Protein AF-A0A925PYY4-F1 (afdb_monomer_lite)

Radius of gyration: 13.88 Å; chains: 1; bounding box: 33×22×40 Å

Sequence (91 aa):
NVPQLWVLGEDDLDAPSAETAKLLGGLIASGKPISVAMFPGAEHGITEYAIAADGSRASTRYSPGYFDILRDYAVTGRVGRGYGRARLTRP

Structure (mmCIF, N/CA/C/O backbone):
data_AF-A0A925PYY4-F1
#
_entry.id   AF-A0A925PYY4-F1
#
loop_
_atom_site.group_PDB
_atom_site.id
_atom_site.type_symbol
_atom_site.label_atom_id
_atom_site.label_alt_id
_atom_site.label_comp_id
_atom_site.label_asym_id
_atom_site.label_entity_id
_atom_site.label_seq_id
_atom_site.pdbx_PDB_ins_code
_atom_site.Cartn_x
_atom_site.Cartn_y
_atom_site.Cartn_z
_atom_site.occupancy
_atom_site.B_iso_or_equiv
_atom_site.auth_seq_id
_atom_site.auth_comp_id
_atom_site.auth_asym_id
_atom_site.auth_atom_id
_atom_site.pdbx_PDB_model_num
ATOM 1 N N . ASN A 1 1 ? -14.214 9.816 13.626 1.00 74.81 1 ASN A N 1
ATOM 2 C CA . ASN A 1 1 ? -13.083 8.937 13.257 1.00 74.81 1 ASN A CA 1
ATOM 3 C C . ASN A 1 1 ? -13.632 7.845 12.363 1.00 74.81 1 ASN A C 1
ATOM 5 O O . ASN A 1 1 ? -14.462 7.082 12.834 1.00 74.81 1 ASN A O 1
ATOM 9 N N . VAL A 1 2 ? -13.231 7.815 11.094 1.00 90.19 2 VAL A N 1
ATOM 10 C CA . VAL A 1 2 ? -13.608 6.757 10.142 1.00 90.19 2 VAL A CA 1
ATOM 11 C C . VAL A 1 2 ? -12.377 5.867 9.948 1.00 90.19 2 VAL A C 1
ATOM 13 O O . VAL A 1 2 ? -11.293 6.437 9.795 1.00 90.19 2 VAL A O 1
ATOM 16 N N . PRO A 1 3 ? -12.494 4.525 10.007 1.00 95.19 3 PRO A N 1
ATOM 17 C CA . PRO A 1 3 ? -11.385 3.630 9.695 1.00 95.19 3 PRO A CA 1
ATOM 18 C C . PRO A 1 3 ? -10.819 3.907 8.301 1.00 95.19 3 PRO A C 1
ATOM 20 O O . PRO A 1 3 ? -11.581 4.098 7.355 1.00 95.19 3 PRO A O 1
ATOM 23 N N . GLN A 1 4 ? -9.492 3.943 8.180 1.00 97.44 4 GLN A N 1
ATOM 24 C CA . GLN A 1 4 ? -8.816 4.135 6.895 1.00 97.44 4 GLN A CA 1
ATOM 25 C C . GLN A 1 4 ? -7.760 3.059 6.658 1.00 97.44 4 GLN A C 1
ATOM 27 O O . GLN A 1 4 ? -7.016 2.691 7.570 1.00 97.44 4 GLN A O 1
ATOM 32 N N . LEU A 1 5 ? -7.669 2.608 5.410 1.00 98.31 5 LEU A N 1
ATOM 33 C CA . LEU A 1 5 ? -6.556 1.825 4.895 1.00 98.31 5 LEU A CA 1
ATOM 34 C C . LEU A 1 5 ? -5.775 2.684 3.901 1.00 98.31 5 LEU A C 1
ATOM 36 O O . LEU A 1 5 ? -6.347 3.184 2.937 1.00 98.31 5 LEU A O 1
ATOM 40 N N . TRP A 1 6 ? -4.471 2.803 4.126 1.00 98.38 6 TRP A N 1
ATOM 41 C CA . TRP A 1 6 ? -3.519 3.400 3.197 1.00 98.38 6 TRP A CA 1
ATOM 42 C C . TRP A 1 6 ? -2.621 2.304 2.631 1.00 98.38 6 TRP A C 1
ATOM 44 O O . TRP A 1 6 ? -1.973 1.578 3.386 1.00 98.38 6 TRP A O 1
ATOM 54 N N . VAL A 1 7 ? -2.588 2.178 1.305 1.00 98.50 7 VAL A N 1
ATOM 55 C CA . VAL A 1 7 ? -1.719 1.233 0.596 1.00 98.50 7 VAL A CA 1
ATOM 56 C C . VAL A 1 7 ? -0.699 2.026 -0.204 1.00 98.50 7 VAL A C 1
ATOM 58 O O . VAL A 1 7 ? -1.085 2.879 -0.997 1.00 98.50 7 VAL A O 1
ATOM 61 N N . LEU A 1 8 ? 0.582 1.762 0.036 1.00 98.62 8 LEU A N 1
ATOM 62 C CA . LEU A 1 8 ? 1.699 2.567 -0.450 1.00 98.62 8 LEU A CA 1
ATOM 63 C C . LEU A 1 8 ? 2.720 1.688 -1.179 1.00 98.62 8 LEU A C 1
ATOM 65 O O . LEU A 1 8 ? 2.997 0.569 -0.734 1.00 98.62 8 LEU A O 1
ATOM 69 N N . GLY A 1 9 ? 3.281 2.201 -2.274 1.00 98.50 9 GLY A N 1
ATOM 70 C CA . GLY A 1 9 ? 4.444 1.619 -2.942 1.00 98.50 9 GLY A CA 1
ATOM 71 C C . GLY A 1 9 ? 5.728 2.196 -2.351 1.00 98.50 9 GLY A C 1
ATOM 72 O O . GLY A 1 9 ? 5.862 3.413 -2.241 1.00 98.50 9 GLY A O 1
ATOM 73 N N . GLU A 1 10 ? 6.661 1.340 -1.929 1.00 98.50 10 GLU A N 1
ATOM 74 C CA . GLU A 1 10 ? 7.923 1.801 -1.325 1.00 98.50 10 GLU A CA 1
ATOM 75 C C . GLU A 1 10 ? 8.785 2.595 -2.310 1.00 98.50 10 GLU A C 1
ATOM 77 O O . GLU A 1 10 ? 9.445 3.551 -1.907 1.00 98.50 10 GLU A O 1
ATOM 82 N N . ASP A 1 11 ? 8.724 2.224 -3.587 1.00 98.12 11 ASP A N 1
ATOM 83 C CA . ASP A 1 11 ? 9.572 2.769 -4.639 1.00 98.12 11 ASP A CA 1
ATOM 84 C C . ASP A 1 11 ? 8.827 3.763 -5.541 1.00 98.12 11 ASP A C 1
ATOM 86 O O . ASP A 1 11 ? 9.364 4.101 -6.591 1.00 98.12 11 ASP A O 1
ATOM 90 N N . ASP A 1 12 ? 7.628 4.212 -5.136 1.00 97.50 12 ASP A N 1
ATOM 91 C CA . ASP A 1 12 ? 6.772 5.145 -5.886 1.00 97.50 12 ASP A CA 1
ATOM 92 C C . ASP A 1 12 ? 7.499 6.476 -6.153 1.00 97.50 12 ASP A C 1
ATOM 94 O O . ASP A 1 12 ? 7.700 7.288 -5.243 1.00 97.50 12 ASP A O 1
ATOM 98 N N . LEU A 1 13 ? 7.919 6.682 -7.404 1.00 94.12 13 LEU A N 1
ATOM 99 C CA . LEU A 1 13 ? 8.621 7.895 -7.835 1.00 94.12 13 LEU A CA 1
ATOM 100 C C . LEU A 1 13 ? 7.678 9.085 -8.051 1.00 94.12 13 LEU A C 1
ATOM 102 O O . LEU A 1 13 ? 8.102 10.231 -7.885 1.00 94.12 13 LEU A O 1
ATOM 106 N N . ASP A 1 14 ? 6.416 8.820 -8.389 1.00 95.44 14 ASP A N 1
ATOM 107 C CA . ASP A 1 14 ? 5.411 9.848 -8.667 1.00 95.44 14 ASP A CA 1
ATOM 108 C C . ASP A 1 14 ? 4.831 10.416 -7.362 1.00 95.44 14 ASP A C 1
ATOM 110 O O . ASP A 1 14 ? 4.552 11.613 -7.248 1.00 95.44 14 ASP A O 1
ATOM 114 N N . ALA A 1 15 ? 4.685 9.557 -6.350 1.00 94.94 15 ALA A N 1
ATOM 115 C CA . ALA A 1 15 ? 4.198 9.883 -5.018 1.00 94.94 15 ALA A CA 1
ATOM 116 C C . ALA A 1 15 ? 5.065 9.222 -3.922 1.00 94.94 15 ALA A C 1
ATOM 118 O O . ALA A 1 15 ? 4.646 8.240 -3.299 1.00 94.94 15 ALA A O 1
ATOM 119 N N . PRO A 1 16 ? 6.251 9.787 -3.613 1.00 96.75 16 PRO A N 1
ATOM 120 C CA . PRO A 1 16 ? 7.167 9.226 -2.622 1.00 96.75 16 PRO A CA 1
ATOM 121 C C . PRO A 1 16 ? 6.509 8.964 -1.261 1.00 96.75 16 PRO A C 1
ATOM 123 O O . PRO A 1 16 ? 6.043 9.871 -0.567 1.00 96.75 16 PRO A O 1
ATOM 126 N N . SER A 1 17 ? 6.507 7.697 -0.846 1.00 97.88 17 SER A N 1
ATOM 127 C CA . SER A 1 17 ? 5.660 7.237 0.262 1.00 97.88 17 SER A CA 1
ATOM 128 C C . SER A 1 17 ? 6.241 7.452 1.667 1.00 97.88 17 SER A C 1
ATOM 130 O O . SER A 1 17 ? 5.512 7.341 2.655 1.00 97.88 17 SER A O 1
ATOM 132 N N . ALA A 1 18 ? 7.536 7.758 1.795 1.00 95.88 18 ALA A N 1
ATOM 133 C CA . ALA A 1 18 ? 8.237 7.760 3.085 1.00 95.88 18 ALA A CA 1
ATOM 134 C C . ALA A 1 18 ? 7.684 8.786 4.095 1.00 95.88 18 ALA A C 1
ATOM 136 O O . ALA A 1 18 ? 7.379 8.425 5.235 1.00 95.88 18 ALA A O 1
ATOM 137 N N . GLU A 1 19 ? 7.517 10.050 3.690 1.00 97.81 19 GLU A N 1
ATOM 138 C CA . GLU A 1 19 ? 7.014 11.090 4.601 1.00 97.81 19 GLU A CA 1
ATOM 139 C C . GLU A 1 19 ? 5.534 10.859 4.944 1.00 97.81 19 GLU A C 1
ATOM 141 O O . GLU A 1 19 ? 5.142 10.972 6.106 1.00 97.81 19 GLU A O 1
ATOM 146 N N . THR A 1 20 ? 4.727 10.420 3.971 1.00 97.88 20 THR A N 1
ATOM 147 C CA . THR A 1 20 ? 3.333 10.009 4.202 1.00 97.88 20 THR A CA 1
ATOM 148 C C . THR A 1 20 ? 3.254 8.899 5.250 1.00 97.88 20 THR A C 1
ATOM 150 O O . THR A 1 20 ? 2.516 9.024 6.227 1.00 97.88 20 THR A O 1
ATOM 153 N N . ALA A 1 21 ? 4.053 7.835 5.115 1.00 97.88 21 ALA A N 1
ATOM 154 C CA . ALA A 1 21 ? 4.071 6.727 6.068 1.00 97.88 21 ALA A CA 1
ATOM 155 C C . ALA A 1 21 ? 4.468 7.177 7.485 1.00 97.88 21 ALA A C 1
ATOM 157 O O . ALA A 1 21 ? 3.863 6.738 8.466 1.00 97.88 21 ALA A O 1
ATOM 158 N N . LYS A 1 22 ? 5.437 8.092 7.604 1.00 98.12 22 LYS A N 1
ATOM 159 C CA . LYS A 1 22 ? 5.859 8.671 8.887 1.00 98.12 22 LYS A CA 1
ATOM 160 C C . LYS A 1 22 ? 4.736 9.467 9.558 1.00 98.12 22 LYS A C 1
ATOM 162 O O . LYS A 1 22 ? 4.466 9.254 10.741 1.00 98.12 22 LYS A O 1
ATOM 167 N N . LEU A 1 23 ? 4.057 10.347 8.818 1.00 98.44 23 LEU A N 1
ATOM 168 C CA . LEU A 1 23 ? 2.932 11.134 9.338 1.00 98.44 23 LEU A CA 1
ATOM 169 C C . LEU A 1 23 ? 1.767 10.235 9.773 1.00 98.44 23 LEU A C 1
ATOM 171 O O . LEU A 1 23 ? 1.224 10.408 10.867 1.00 98.44 23 LEU A O 1
ATOM 175 N N . LEU A 1 24 ? 1.423 9.232 8.959 1.00 98.31 24 LEU A N 1
ATOM 176 C CA . LEU A 1 24 ? 0.396 8.244 9.299 1.00 98.31 24 LEU A CA 1
ATOM 177 C C . LEU A 1 24 ? 0.782 7.448 10.552 1.00 98.31 24 LEU A C 1
ATOM 179 O O . LEU A 1 24 ? -0.068 7.243 11.414 1.00 98.31 24 LEU A O 1
ATOM 183 N N . GLY A 1 25 ? 2.055 7.076 10.712 1.00 98.25 25 GLY A N 1
ATOM 184 C CA . GLY A 1 25 ? 2.568 6.440 11.929 1.00 98.25 25 GLY A CA 1
ATOM 185 C C . GLY A 1 25 ? 2.349 7.284 13.190 1.00 98.25 25 GLY A C 1
ATOM 186 O O . GLY A 1 25 ? 1.927 6.756 14.218 1.00 98.25 25 GLY A O 1
ATOM 187 N N . GLY A 1 26 ? 2.542 8.605 13.108 1.00 98.38 26 GLY A N 1
ATOM 188 C CA . GLY A 1 26 ? 2.225 9.525 14.206 1.00 98.38 26 GLY A CA 1
ATOM 189 C C . GLY A 1 26 ? 0.727 9.574 14.535 1.00 98.38 26 GLY A C 1
ATOM 190 O O . GLY A 1 26 ? 0.340 9.550 15.704 1.00 98.38 26 GLY A O 1
ATOM 191 N N . LEU A 1 27 ? -0.136 9.576 13.513 1.00 98.12 27 LEU A N 1
ATOM 192 C CA . LEU A 1 27 ? -1.590 9.532 13.703 1.00 98.12 27 LEU A CA 1
ATOM 193 C C . LEU A 1 27 ? -2.045 8.209 14.334 1.00 98.12 27 LEU A C 1
ATOM 195 O O . LEU A 1 27 ? -2.878 8.223 15.242 1.00 98.12 27 LEU A O 1
ATOM 199 N N . ILE A 1 28 ? -1.469 7.090 13.902 1.00 97.88 28 ILE A N 1
ATOM 200 C CA . ILE A 1 28 ? -1.680 5.763 14.492 1.00 97.88 28 ILE A CA 1
ATOM 201 C C . ILE A 1 28 ? -1.289 5.776 15.972 1.00 97.88 28 ILE A C 1
ATOM 203 O O . ILE A 1 28 ? -2.114 5.440 16.817 1.00 97.88 28 ILE A O 1
ATOM 207 N N . ALA A 1 29 ? -0.090 6.267 16.303 1.00 97.94 29 ALA A N 1
ATOM 208 C CA . ALA A 1 29 ? 0.372 6.383 17.688 1.00 97.94 29 ALA A CA 1
ATOM 209 C C . ALA A 1 29 ? -0.537 7.282 18.554 1.00 97.94 29 ALA A C 1
ATOM 211 O O . ALA A 1 29 ? -0.639 7.080 19.761 1.00 97.94 29 ALA A O 1
ATOM 212 N N .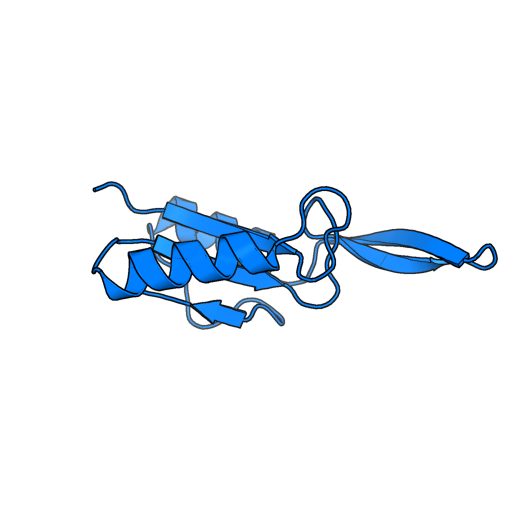 SER A 1 30 ? -1.243 8.242 17.943 1.00 97.50 30 SER A N 1
ATOM 213 C CA . SER A 1 30 ? -2.259 9.080 18.605 1.00 97.50 30 SER A CA 1
ATOM 214 C C . SER A 1 30 ? -3.658 8.440 18.709 1.00 97.50 30 SER A C 1
ATOM 216 O O . SER A 1 30 ? -4.622 9.112 19.084 1.00 97.50 30 SER A O 1
ATOM 218 N N . GLY A 1 31 ? -3.807 7.161 18.350 1.00 97.00 31 GLY A N 1
ATOM 219 C CA . GLY A 1 31 ? -5.063 6.411 18.440 1.00 97.00 31 GLY A CA 1
ATOM 220 C C . GLY A 1 31 ? -6.034 6.633 17.273 1.00 97.00 31 GLY A C 1
ATOM 221 O O . GLY A 1 31 ? -7.237 6.392 17.413 1.00 97.00 31 GLY A O 1
ATOM 222 N N . LYS A 1 32 ? -5.571 7.121 16.112 1.00 97.69 32 LYS A N 1
ATOM 223 C CA . LYS A 1 32 ? -6.419 7.176 14.908 1.00 97.69 32 LYS A CA 1
ATOM 224 C C . LYS A 1 32 ? -6.562 5.770 14.298 1.00 97.69 32 LYS A C 1
ATOM 226 O O . LYS A 1 32 ? -5.566 5.061 14.199 1.00 97.69 32 LYS A O 1
ATOM 231 N N . PRO A 1 33 ? -7.767 5.366 13.840 1.00 96.81 33 PRO A N 1
ATOM 232 C CA . PRO A 1 33 ? -8.026 4.035 13.285 1.00 96.81 33 PRO A CA 1
ATOM 233 C C . PRO A 1 33 ? -7.515 3.929 11.839 1.00 96.81 33 PRO A C 1
ATOM 235 O O . PRO A 1 33 ? -8.288 3.778 10.895 1.00 96.81 33 PRO A O 1
ATOM 238 N N . ILE A 1 34 ? -6.206 4.061 11.661 1.00 97.75 34 ILE A N 1
ATOM 239 C CA . ILE A 1 34 ? -5.525 4.038 10.369 1.00 97.75 34 ILE A CA 1
ATOM 240 C C . ILE A 1 34 ? -4.676 2.772 10.302 1.00 97.75 34 ILE A C 1
ATOM 242 O O . ILE A 1 34 ? -3.943 2.458 11.230 1.00 97.75 34 ILE A O 1
ATOM 246 N N . SER A 1 35 ? -4.766 2.037 9.202 1.00 98.19 35 SER A N 1
ATOM 247 C CA . SER A 1 35 ? -3.825 0.967 8.872 1.00 98.19 35 SER A CA 1
ATOM 248 C C . SER A 1 35 ? -3.018 1.365 7.643 1.00 98.19 35 SER A C 1
ATOM 250 O O . SER A 1 35 ? -3.577 1.915 6.695 1.00 98.19 35 SER A O 1
ATOM 252 N N . VAL A 1 36 ? -1.720 1.071 7.648 1.00 98.44 36 VAL A N 1
ATOM 253 C CA . VAL A 1 36 ? -0.810 1.302 6.520 1.00 98.44 36 VAL A CA 1
ATOM 254 C C . VAL A 1 36 ? -0.251 -0.033 6.048 1.00 98.44 36 VAL A C 1
ATOM 256 O O . VAL A 1 36 ? 0.206 -0.837 6.861 1.00 98.44 36 VAL A O 1
ATOM 259 N N . ALA A 1 37 ? -0.265 -0.254 4.738 1.00 98.56 37 ALA A N 1
ATOM 260 C CA . ALA A 1 37 ? 0.409 -1.360 4.078 1.00 98.56 37 ALA A CA 1
ATOM 261 C C . ALA A 1 37 ? 1.432 -0.820 3.076 1.00 98.56 37 ALA A C 1
ATOM 263 O O . ALA A 1 37 ? 1.058 -0.250 2.055 1.00 98.56 37 ALA A O 1
ATOM 264 N N . MET A 1 38 ? 2.717 -1.008 3.375 1.00 98.62 38 MET A N 1
ATOM 265 C CA . MET A 1 38 ? 3.822 -0.641 2.491 1.00 98.62 38 MET A CA 1
ATOM 266 C C . MET A 1 38 ? 4.258 -1.857 1.674 1.00 98.62 38 MET A C 1
ATOM 268 O O . MET A 1 38 ? 4.699 -2.851 2.257 1.00 98.62 38 MET A O 1
ATOM 272 N N . PHE A 1 39 ? 4.161 -1.786 0.350 1.00 98.69 39 PHE A N 1
ATOM 273 C CA . PHE A 1 39 ? 4.593 -2.843 -0.561 1.00 98.69 39 PHE A CA 1
ATOM 274 C C . PHE A 1 39 ? 6.029 -2.574 -1.056 1.00 98.69 39 PHE A C 1
ATOM 276 O O . PHE A 1 39 ? 6.236 -1.641 -1.832 1.00 98.69 39 PHE A O 1
ATOM 283 N N . PRO A 1 40 ? 7.033 -3.366 -0.623 1.00 98.19 40 PRO A N 1
ATOM 284 C CA . PRO A 1 40 ? 8.414 -3.220 -1.088 1.00 98.19 40 PRO A CA 1
ATOM 285 C C . PRO A 1 40 ? 8.573 -3.599 -2.561 1.00 98.19 40 PRO A C 1
ATOM 287 O O . PRO A 1 40 ? 8.036 -4.629 -2.982 1.00 98.19 40 PRO A O 1
ATOM 290 N N . GLY A 1 41 ? 9.393 -2.874 -3.325 1.00 97.19 41 GLY A N 1
ATOM 291 C CA . GLY A 1 41 ? 9.595 -3.177 -4.748 1.00 97.19 41 GLY A CA 1
ATOM 292 C C . GLY A 1 41 ? 8.437 -2.732 -5.641 1.00 97.19 41 GLY A C 1
ATOM 293 O O . GLY A 1 41 ? 8.324 -3.227 -6.762 1.00 97.19 41 GLY A O 1
ATOM 294 N N . ALA A 1 42 ? 7.524 -1.911 -5.115 1.00 98.25 42 ALA A N 1
ATOM 295 C CA . ALA A 1 42 ? 6.316 -1.482 -5.800 1.00 98.25 42 ALA A CA 1
ATOM 296 C C . ALA A 1 42 ? 6.360 0.018 -6.088 1.00 98.25 42 ALA A C 1
ATOM 298 O O . ALA A 1 42 ? 6.659 0.820 -5.204 1.00 98.25 42 ALA A O 1
ATOM 299 N N . GLU A 1 43 ? 6.020 0.351 -7.323 1.00 97.06 43 GLU A N 1
ATOM 300 C CA . GLU A 1 43 ? 5.876 1.698 -7.859 1.00 97.06 43 GLU A CA 1
ATOM 301 C C . GLU A 1 43 ? 4.451 2.225 -7.694 1.00 97.06 43 GLU A C 1
ATOM 303 O O . GLU A 1 43 ? 3.582 1.575 -7.088 1.00 97.06 43 GLU A O 1
ATOM 308 N N . HIS A 1 44 ? 4.207 3.388 -8.297 1.00 95.88 44 HIS A N 1
ATOM 309 C CA . HIS A 1 44 ? 2.868 3.918 -8.475 1.00 95.88 44 HIS A CA 1
ATOM 310 C C . HIS A 1 44 ? 1.874 2.847 -8.964 1.00 95.88 44 HIS A C 1
ATOM 312 O O . HIS A 1 44 ? 2.180 1.960 -9.773 1.00 95.88 44 HIS A O 1
ATOM 318 N N . GLY A 1 45 ? 0.662 2.885 -8.405 1.00 96.12 45 GLY A N 1
ATOM 319 C CA . GLY A 1 45 ? -0.372 1.880 -8.666 1.00 96.12 45 GLY A CA 1
ATOM 320 C C . GLY A 1 45 ? -0.105 0.496 -8.055 1.00 96.12 45 GLY A C 1
ATOM 321 O O . GLY A 1 45 ? -0.815 -0.453 -8.389 1.00 96.12 45 GLY A O 1
ATOM 322 N N . ILE A 1 46 ? 0.883 0.366 -7.159 1.00 98.50 46 ILE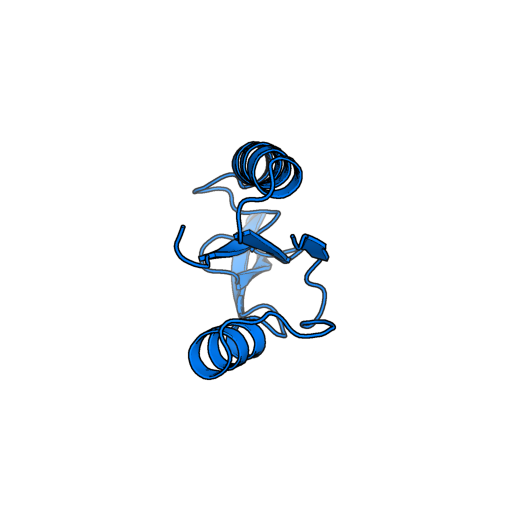 A N 1
ATOM 323 C CA . ILE A 1 46 ? 1.242 -0.885 -6.465 1.00 98.50 46 ILE A CA 1
ATOM 324 C C . ILE A 1 46 ? 1.651 -1.976 -7.466 1.00 98.50 46 ILE A C 1
ATOM 326 O O . ILE A 1 46 ? 1.252 -3.143 -7.379 1.00 98.50 46 ILE A O 1
ATOM 330 N N . THR A 1 47 ? 2.437 -1.576 -8.466 1.00 98.12 47 THR A N 1
ATOM 331 C CA . THR A 1 47 ? 2.988 -2.486 -9.474 1.00 98.12 47 THR A CA 1
ATOM 332 C C . THR A 1 47 ? 4.463 -2.747 -9.210 1.00 98.12 47 THR A C 1
ATOM 334 O O . THR A 1 47 ? 5.230 -1.828 -8.951 1.00 98.12 47 THR A O 1
ATOM 337 N N . GLU A 1 48 ? 4.879 -4.010 -9.266 1.00 98.38 48 GLU A N 1
ATOM 338 C CA . GLU A 1 48 ? 6.302 -4.341 -9.312 1.00 98.38 48 GLU A CA 1
ATOM 339 C C . GLU A 1 48 ? 6.850 -4.077 -10.716 1.00 98.38 48 GLU A C 1
ATOM 341 O O . GLU A 1 48 ? 6.140 -4.244 -11.715 1.00 98.38 48 GLU A O 1
ATOM 346 N N . TYR A 1 49 ? 8.134 -3.749 -10.807 1.00 98.06 49 TYR A N 1
ATOM 347 C CA . TYR A 1 49 ? 8.791 -3.407 -12.064 1.00 98.06 49 TYR A CA 1
ATOM 348 C C . TYR A 1 49 ? 10.067 -4.223 -12.293 1.00 98.06 49 TYR A C 1
ATOM 350 O O . TYR A 1 49 ? 10.678 -4.756 -11.366 1.00 98.06 49 TYR A O 1
ATOM 358 N N . ALA A 1 50 ? 10.479 -4.296 -13.554 1.00 97.19 50 ALA A N 1
ATOM 359 C CA . ALA A 1 50 ? 11.814 -4.716 -13.957 1.00 97.19 50 ALA A CA 1
ATOM 360 C C . ALA A 1 50 ? 12.562 -3.520 -14.557 1.00 97.19 50 ALA A C 1
ATOM 362 O O . ALA A 1 50 ? 11.939 -2.602 -15.092 1.00 97.19 50 ALA A O 1
ATOM 363 N N . ILE A 1 51 ? 13.893 -3.532 -14.480 1.00 97.12 51 ILE A N 1
ATOM 364 C CA . ILE A 1 51 ? 14.721 -2.560 -15.199 1.00 97.12 51 ILE A CA 1
ATOM 365 C C . ILE A 1 51 ? 14.909 -3.064 -16.629 1.00 97.12 51 ILE A C 1
ATOM 367 O O . ILE A 1 51 ? 15.435 -4.159 -16.839 1.00 97.12 51 ILE A O 1
ATOM 371 N N . ALA A 1 52 ? 14.440 -2.287 -17.601 1.00 95.94 52 ALA A N 1
ATOM 372 C CA . ALA A 1 52 ? 14.611 -2.571 -19.016 1.00 95.94 52 ALA A CA 1
ATOM 373 C C . ALA A 1 52 ? 16.056 -2.299 -19.470 1.00 95.94 52 ALA A C 1
ATOM 375 O O . ALA A 1 52 ? 16.860 -1.700 -18.754 1.00 95.94 52 ALA A O 1
ATOM 376 N N . ALA A 1 53 ? 16.398 -2.737 -20.684 1.00 96.75 53 ALA A N 1
ATOM 377 C CA . ALA A 1 53 ? 17.747 -2.577 -21.235 1.00 96.75 53 ALA A CA 1
ATOM 378 C C . ALA A 1 53 ? 18.183 -1.104 -21.375 1.00 96.75 53 ALA A C 1
ATOM 380 O O . ALA A 1 53 ? 19.376 -0.816 -21.352 1.00 96.75 53 ALA A O 1
ATOM 381 N N . ASP A 1 54 ? 17.225 -0.183 -21.501 1.00 96.00 54 ASP A N 1
ATOM 382 C CA . ASP A 1 54 ? 17.449 1.265 -21.566 1.00 96.00 54 ASP A CA 1
ATOM 383 C C . ASP A 1 54 ? 17.523 1.941 -20.181 1.00 96.00 54 ASP A C 1
ATOM 385 O O . ASP A 1 54 ? 17.672 3.158 -20.092 1.00 96.00 54 ASP A O 1
ATOM 389 N N . GLY A 1 55 ? 17.429 1.165 -19.096 1.00 96.19 55 GLY A N 1
ATOM 390 C CA . GLY A 1 55 ? 17.456 1.654 -17.719 1.00 96.19 55 GLY A CA 1
ATOM 391 C C . GLY A 1 55 ? 16.106 2.141 -17.183 1.00 96.19 55 GLY A C 1
ATOM 392 O O . GLY A 1 55 ? 16.023 2.486 -16.004 1.00 96.19 55 GLY A O 1
ATOM 393 N N . SER A 1 56 ? 15.047 2.148 -17.997 1.00 95.38 56 SER A N 1
ATOM 394 C CA . SER A 1 56 ? 13.704 2.515 -17.542 1.00 95.38 56 SER A CA 1
ATOM 395 C C . SER A 1 56 ? 13.067 1.419 -16.675 1.00 95.38 56 SER A C 1
ATOM 397 O O . SER A 1 56 ? 13.429 0.241 -16.750 1.00 95.38 56 SER A O 1
ATOM 399 N N . ARG A 1 57 ? 12.106 1.803 -15.825 1.00 96.25 57 ARG A N 1
ATOM 400 C CA . ARG A 1 57 ? 11.277 0.861 -15.060 1.00 96.25 57 ARG A CA 1
ATOM 401 C C . ARG A 1 57 ? 10.078 0.450 -15.914 1.00 96.25 57 ARG A C 1
ATOM 403 O O . ARG A 1 57 ? 9.270 1.292 -16.291 1.00 96.25 57 ARG A O 1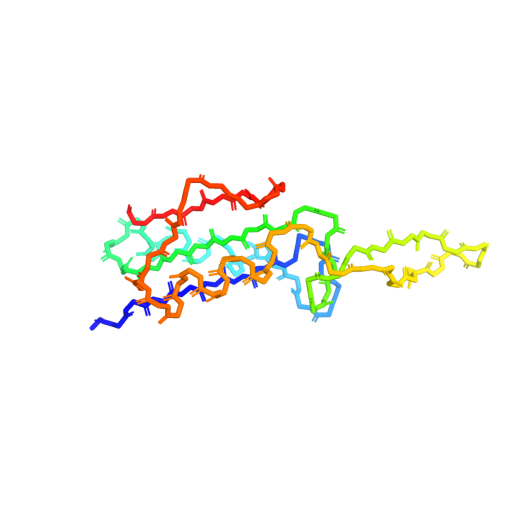
ATOM 410 N N . ALA A 1 58 ? 9.945 -0.845 -16.185 1.00 95.81 58 ALA A N 1
ATOM 411 C CA . ALA A 1 58 ? 8.790 -1.419 -16.866 1.00 95.81 58 ALA A CA 1
ATOM 412 C C . ALA A 1 58 ? 7.915 -2.176 -15.859 1.00 95.81 58 ALA A C 1
ATOM 414 O O . ALA A 1 58 ? 8.364 -3.165 -15.271 1.00 95.81 58 ALA A O 1
ATOM 415 N N . SER A 1 59 ? 6.672 -1.726 -15.658 1.00 96.06 59 SER A N 1
ATOM 416 C CA . SER A 1 59 ? 5.702 -2.416 -14.799 1.00 96.06 59 SER A CA 1
ATOM 417 C C . SER A 1 59 ? 5.446 -3.836 -15.299 1.00 96.06 59 SER A C 1
ATOM 419 O O . SER A 1 59 ? 5.279 -4.078 -16.492 1.00 96.06 59 SER A O 1
ATOM 421 N N . THR A 1 60 ? 5.395 -4.786 -14.369 1.00 97.06 60 THR A N 1
ATOM 422 C CA . THR A 1 60 ? 5.266 -6.217 -14.681 1.00 97.06 60 THR A CA 1
ATOM 423 C C . THR A 1 60 ? 3.935 -6.785 -14.210 1.00 97.06 60 THR A C 1
ATOM 425 O O . THR A 1 60 ? 3.209 -7.408 -14.979 1.00 97.06 60 THR A O 1
ATOM 428 N N . ARG A 1 61 ? 3.604 -6.582 -12.934 1.00 97.62 61 ARG A N 1
ATOM 429 C CA . ARG A 1 61 ? 2.395 -7.102 -12.294 1.00 97.62 61 ARG A CA 1
ATOM 430 C C . ARG A 1 61 ? 2.066 -6.290 -11.054 1.00 97.62 61 ARG A C 1
ATOM 432 O O . ARG A 1 61 ? 2.949 -5.667 -10.472 1.00 97.62 61 ARG A O 1
ATOM 439 N N . TYR A 1 62 ? 0.823 -6.370 -10.600 1.00 98.56 62 TYR A N 1
ATOM 440 C CA . TYR A 1 62 ? 0.466 -5.896 -9.265 1.00 98.56 62 TYR A CA 1
ATOM 441 C C . TYR A 1 62 ? 1.208 -6.691 -8.191 1.00 98.56 62 TYR A C 1
ATOM 443 O O . TYR A 1 62 ? 1.386 -7.908 -8.322 1.00 98.56 62 TYR A O 1
ATOM 451 N N . SER A 1 63 ? 1.630 -6.020 -7.119 1.00 98.56 63 SER A N 1
ATOM 452 C CA . SER A 1 63 ? 2.323 -6.695 -6.026 1.00 98.56 63 SER A CA 1
ATOM 453 C C . SER A 1 63 ? 1.427 -7.771 -5.395 1.00 98.56 63 SER A C 1
ATOM 455 O O . SER A 1 63 ? 0.254 -7.509 -5.100 1.00 98.56 63 SER A O 1
ATOM 457 N N . PRO A 1 64 ? 1.951 -8.989 -5.158 1.00 98.50 64 PRO A N 1
ATOM 458 C CA . PRO A 1 64 ? 1.181 -10.061 -4.537 1.00 98.50 64 PRO A CA 1
ATOM 459 C C . PRO A 1 64 ? 0.545 -9.617 -3.216 1.00 98.50 64 PRO A C 1
ATOM 461 O O . PRO A 1 64 ? 1.226 -9.066 -2.354 1.00 98.50 64 PRO A O 1
ATOM 464 N N . GLY A 1 65 ? -0.753 -9.878 -3.051 1.00 98.38 65 GLY A N 1
ATOM 465 C CA . GLY A 1 65 ? -1.526 -9.492 -1.869 1.00 98.38 65 GLY A CA 1
ATOM 466 C C . GLY A 1 65 ? -2.201 -8.117 -1.942 1.00 98.38 65 GLY A C 1
ATOM 467 O O . GLY A 1 65 ? -3.013 -7.822 -1.068 1.00 98.38 65 GLY A O 1
ATOM 468 N N . TYR A 1 66 ? -1.939 -7.296 -2.970 1.00 98.62 66 TYR A N 1
ATOM 469 C CA . TYR A 1 66 ? -2.579 -5.980 -3.112 1.00 98.62 66 TYR A CA 1
ATOM 470 C C . TYR A 1 66 ? -4.110 -6.071 -3.204 1.00 98.62 66 TYR A C 1
ATOM 472 O O . TYR A 1 66 ? -4.828 -5.421 -2.449 1.00 98.62 66 TYR A O 1
ATOM 480 N N . PHE A 1 67 ? -4.642 -6.928 -4.073 1.00 98.56 67 PHE A N 1
ATOM 481 C CA . PHE A 1 67 ? -6.097 -7.068 -4.188 1.00 98.56 67 PHE A CA 1
ATOM 482 C C . PHE A 1 67 ? -6.727 -7.793 -2.997 1.00 98.56 67 PHE A C 1
ATOM 484 O O . PHE A 1 67 ? -7.870 -7.507 -2.640 1.00 98.56 67 PHE A O 1
ATOM 491 N N . ASP A 1 68 ? -5.982 -8.686 -2.344 1.00 98.50 68 ASP A N 1
ATOM 492 C CA . ASP A 1 68 ? -6.456 -9.379 -1.148 1.00 98.50 68 ASP A CA 1
ATOM 493 C C . ASP A 1 68 ? -6.675 -8.406 0.014 1.00 98.50 68 ASP A C 1
ATOM 495 O O . ASP A 1 68 ? -7.720 -8.468 0.661 1.00 98.50 68 ASP A O 1
ATOM 499 N N . ILE A 1 69 ? -5.749 -7.464 0.249 1.00 98.62 69 ILE A N 1
ATOM 500 C CA . ILE A 1 69 ? -5.919 -6.470 1.320 1.00 98.62 69 ILE A CA 1
ATOM 501 C C . ILE A 1 69 ? -7.084 -5.523 1.034 1.00 98.62 69 ILE A C 1
ATOM 503 O O . ILE A 1 69 ? -7.841 -5.204 1.950 1.00 98.62 69 ILE A O 1
ATOM 507 N N . LEU A 1 70 ? -7.273 -5.112 -0.226 1.00 98.50 70 LEU A N 1
ATOM 508 C CA . LEU A 1 70 ? -8.406 -4.268 -0.609 1.00 98.50 70 LEU A CA 1
ATOM 509 C C . LEU A 1 70 ? -9.738 -4.984 -0.377 1.00 98.50 70 LEU A C 1
ATOM 511 O O . LEU A 1 70 ? -10.637 -4.415 0.241 1.00 98.50 70 LEU A O 1
ATOM 515 N N . ARG A 1 71 ? -9.853 -6.240 -0.827 1.00 98.31 71 ARG A N 1
ATOM 516 C CA . ARG A 1 71 ? -11.051 -7.064 -0.623 1.00 98.31 71 ARG A CA 1
ATOM 517 C C . ARG A 1 71 ? -11.351 -7.232 0.862 1.00 98.31 71 ARG A C 1
ATOM 519 O O . ARG A 1 71 ? -12.464 -6.950 1.298 1.00 98.31 71 ARG A O 1
ATOM 526 N N . ASP A 1 72 ? -10.374 -7.697 1.634 1.00 98.12 72 ASP A N 1
ATOM 527 C CA . ASP A 1 72 ? -10.578 -8.005 3.047 1.00 98.12 72 ASP A CA 1
ATOM 528 C C . ASP A 1 72 ? -10.962 -6.746 3.832 1.00 98.12 72 ASP A C 1
ATOM 530 O O . ASP A 1 72 ? -11.880 -6.787 4.655 1.00 98.12 72 ASP A O 1
ATOM 534 N N . TYR A 1 73 ? -10.324 -5.610 3.539 1.00 97.75 73 TYR A N 1
ATOM 535 C CA . TYR A 1 73 ? -10.652 -4.345 4.185 1.00 97.75 73 TYR A CA 1
ATOM 536 C C . TYR A 1 73 ? -12.037 -3.832 3.787 1.00 97.75 73 TYR A C 1
ATOM 538 O O . TYR A 1 73 ? -12.789 -3.400 4.656 1.00 97.75 73 TYR A O 1
ATOM 546 N N . ALA A 1 74 ? -12.417 -3.925 2.511 1.00 97.25 74 ALA A N 1
ATOM 547 C CA . ALA A 1 74 ? -13.742 -3.513 2.051 1.00 97.25 74 ALA A CA 1
ATOM 548 C C . ALA A 1 74 ? -14.870 -4.339 2.694 1.00 97.25 74 ALA A C 1
ATOM 550 O O . ALA A 1 74 ? -15.924 -3.797 3.017 1.00 97.25 74 ALA A O 1
ATOM 551 N N . VAL A 1 75 ? -14.645 -5.639 2.910 1.00 97.19 75 VAL A N 1
ATOM 552 C CA . VAL A 1 75 ? -15.647 -6.545 3.493 1.00 97.19 75 VAL A CA 1
ATOM 553 C C . VAL A 1 75 ? -15.688 -6.456 5.019 1.00 97.19 75 VAL A C 1
ATOM 555 O O . VAL A 1 75 ? -16.761 -6.534 5.613 1.00 97.19 75 VAL A O 1
ATOM 558 N N . THR A 1 76 ? -14.532 -6.326 5.673 1.00 95.62 76 THR A N 1
ATOM 559 C CA . THR A 1 76 ? -14.424 -6.501 7.134 1.00 95.62 76 THR A CA 1
ATOM 560 C C . THR A 1 76 ? -14.066 -5.227 7.895 1.00 95.62 76 THR A C 1
ATOM 562 O O . THR A 1 76 ? -14.146 -5.205 9.125 1.00 95.62 7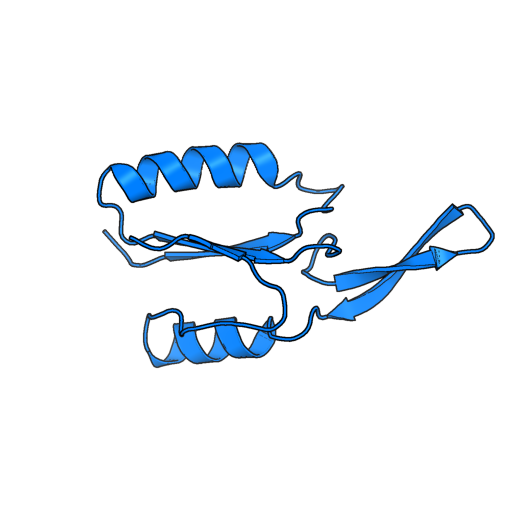6 THR A O 1
ATOM 565 N N . GLY A 1 77 ? -13.623 -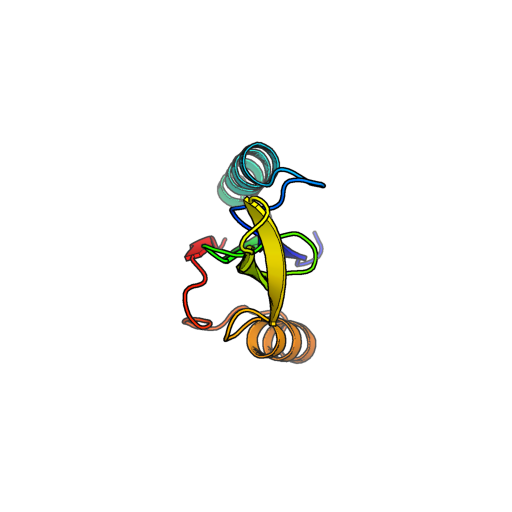4.180 7.197 1.00 94.06 77 GLY A N 1
ATOM 566 C CA . GLY A 1 77 ? -13.044 -2.976 7.794 1.00 94.06 77 GLY A CA 1
ATOM 567 C C . GLY A 1 77 ? -11.707 -3.215 8.505 1.00 94.06 77 GLY A C 1
ATOM 568 O O . GLY A 1 77 ? -11.282 -2.379 9.303 1.00 94.06 77 GLY A O 1
ATOM 569 N N . ARG A 1 78 ? -11.060 -4.370 8.290 1.00 93.06 78 ARG A N 1
ATOM 570 C CA . ARG A 1 78 ? -9.843 -4.787 8.998 1.00 93.06 78 ARG A CA 1
ATOM 571 C C . ARG A 1 78 ? -8.787 -5.314 8.037 1.00 93.06 78 ARG A C 1
ATOM 573 O O . ARG A 1 78 ? -9.089 -5.891 7.000 1.00 93.06 78 ARG A O 1
ATOM 580 N N . VAL A 1 79 ? -7.530 -5.136 8.431 1.00 96.06 79 VAL A N 1
ATOM 581 C CA . VAL A 1 79 ? -6.363 -5.712 7.758 1.00 96.06 79 VAL A CA 1
ATOM 582 C C . VAL A 1 79 ? -6.018 -7.036 8.438 1.00 96.06 79 VAL A C 1
ATOM 584 O O . VAL A 1 79 ? -5.812 -7.075 9.653 1.00 96.06 79 VAL A O 1
ATOM 587 N N . GLY A 1 80 ? -5.942 -8.114 7.660 1.00 94.62 80 GLY A N 1
ATOM 588 C CA . GLY A 1 80 ? -5.550 -9.451 8.106 1.00 94.62 80 GLY A CA 1
ATOM 589 C C . GLY A 1 80 ? -4.087 -9.550 8.554 1.00 94.62 80 GLY A C 1
ATOM 590 O O . GLY A 1 80 ? -3.406 -8.549 8.785 1.00 94.62 80 GLY A O 1
ATOM 591 N N . ARG A 1 81 ? -3.575 -10.779 8.710 1.00 93.69 81 ARG A N 1
ATOM 592 C CA . ARG A 1 81 ? -2.232 -11.022 9.277 1.00 93.69 81 ARG A CA 1
ATOM 593 C C . ARG A 1 81 ? -1.084 -10.643 8.334 1.00 93.69 81 ARG A C 1
ATOM 595 O O . ARG A 1 81 ? -0.076 -10.144 8.829 1.00 93.69 81 ARG A O 1
ATOM 602 N N . GLY A 1 82 ? -1.243 -10.820 7.022 1.00 96.69 82 GLY A N 1
ATOM 603 C CA . GLY A 1 82 ? -0.209 -10.524 6.027 1.00 96.69 82 GLY A CA 1
ATOM 604 C C . GLY A 1 82 ? -0.737 -10.569 4.594 1.00 96.69 8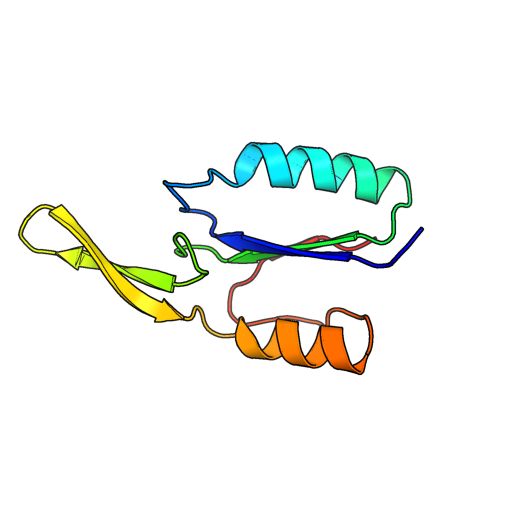2 GLY A C 1
ATOM 605 O O . GLY A 1 82 ? -1.735 -11.234 4.331 1.00 96.69 82 GLY A O 1
ATOM 606 N N . TYR A 1 83 ? -0.053 -9.859 3.692 1.00 98.31 83 TYR A N 1
ATOM 607 C CA . TYR A 1 83 ? -0.425 -9.702 2.283 1.00 98.31 83 TYR A CA 1
ATOM 608 C C . TYR A 1 83 ? 0.839 -9.671 1.421 1.00 98.31 83 TYR A C 1
ATOM 610 O O . TYR A 1 83 ? 1.486 -8.633 1.289 1.00 98.31 83 TYR A O 1
ATOM 618 N N . GLY A 1 84 ? 1.243 -10.832 0.897 1.00 97.25 84 GLY A N 1
ATOM 619 C CA . GLY A 1 84 ? 2.515 -10.977 0.188 1.00 97.25 84 GLY A CA 1
ATOM 620 C C . GLY A 1 84 ? 3.695 -10.472 1.023 1.00 97.25 84 GLY A C 1
ATOM 621 O O . GLY A 1 84 ? 3.903 -10.925 2.147 1.00 97.25 84 GLY A O 1
ATOM 622 N N . ARG A 1 85 ? 4.453 -9.515 0.475 1.00 98.12 85 ARG A N 1
ATOM 623 C CA . ARG A 1 85 ? 5.599 -8.881 1.155 1.00 98.12 85 ARG A CA 1
ATOM 624 C C . ARG A 1 85 ? 5.251 -7.560 1.854 1.00 98.12 85 ARG A C 1
ATOM 626 O O . ARG A 1 85 ? 6.162 -6.871 2.309 1.00 98.12 85 ARG A O 1
ATOM 633 N N . ALA A 1 86 ? 3.972 -7.186 1.929 1.00 98.38 86 ALA A N 1
ATOM 634 C CA . ALA A 1 86 ? 3.569 -5.921 2.531 1.00 98.38 86 ALA A CA 1
ATOM 635 C C . ALA A 1 86 ? 3.978 -5.839 4.008 1.00 98.38 86 ALA A C 1
ATOM 637 O O . ALA A 1 86 ? 3.717 -6.751 4.798 1.00 98.38 86 ALA A O 1
ATOM 638 N N . ARG A 1 87 ? 4.569 -4.708 4.395 1.00 98.31 87 ARG A N 1
ATOM 639 C CA . ARG A 1 87 ? 4.849 -4.370 5.793 1.00 98.31 87 ARG A CA 1
ATOM 640 C C . ARG A 1 87 ? 3.674 -3.578 6.347 1.00 98.31 87 ARG A C 1
ATOM 642 O O . ARG A 1 87 ? 3.274 -2.570 5.769 1.00 98.31 87 ARG A O 1
ATOM 649 N N . LEU A 1 88 ? 3.105 -4.068 7.444 1.00 98.25 88 LEU A N 1
ATOM 650 C CA . LEU A 1 88 ? 1.843 -3.573 7.985 1.00 98.25 88 LEU A CA 1
ATOM 651 C C . LEU A 1 88 ? 2.077 -2.786 9.275 1.00 98.25 88 LEU A C 1
ATOM 653 O O . LEU A 1 88 ? 2.646 -3.318 10.228 1.00 98.25 88 LEU A O 1
ATOM 657 N N . THR A 1 89 ? 1.562 -1.561 9.325 1.00 97.75 89 THR A N 1
ATOM 658 C CA . THR A 1 89 ? 1.442 -0.753 10.546 1.00 97.75 89 THR A CA 1
ATOM 659 C C . THR A 1 89 ? -0.040 -0.609 10.868 1.00 97.75 89 THR A C 1
ATOM 661 O O . THR A 1 89 ? -0.841 -0.278 9.994 1.00 97.75 89 THR A O 1
ATOM 664 N N . ARG A 1 90 ? -0.427 -0.915 12.104 1.00 94.31 90 ARG A N 1
ATOM 665 C CA . ARG A 1 90 ? -1.826 -0.975 12.548 1.00 94.31 90 ARG A CA 1
ATOM 666 C C . ARG A 1 90 ? -2.011 -0.104 13.803 1.00 94.31 90 ARG A C 1
ATOM 668 O O . ARG A 1 90 ? -0.993 0.176 14.439 1.00 94.31 90 ARG A O 1
ATOM 675 N N . PRO A 1 91 ? -3.253 0.308 14.130 1.00 90.88 91 PRO A N 1
ATOM 676 C CA . PRO A 1 91 ? -3.591 0.941 15.408 1.00 90.88 91 PRO A CA 1
ATOM 677 C C . PRO A 1 91 ? -3.182 0.103 16.616 1.00 90.88 91 PRO A C 1
ATOM 679 O O . PRO A 1 91 ? -3.191 -1.146 16.492 1.00 90.88 91 PRO A O 1
#

pLDDT: mean 96.94, std 2.86, range [74.81, 98.69]

Foldseek 3Di:
DAAEEAEEECAAPPDHCVVVVVVVLVVVVVVDQYKYWYQYCAYPPQFHFDQDPVRDTDGDGHQFQPVVQVVCCVVPVDGDDDGHRIDMDGD

Secondary structure (DSSP, 8-state):
---EEEEEETT-SSS-HHHHHHHHHHHHHTT--EEEEEETTEEGGGEEEEE-TTS-EEEEEEPTTHHHHHHHHHHHSS--S--TT-EEE--